Protein AF-A0A962G3Z1-F1 (afdb_monomer_lite)

Sequence (134 aa):
MTTTAARLDLRLNTRDKDRIALAAALRGVPVSAFVRDAVLREAEAALAADMTITLSPEESHRLIAALDKPFTPSAKLKQAMERGLTLAVRTAETDAPPAFGVRPRGTEPLANRLRGRATARMGTDEIMQLTRGA

pLDDT: mean 78.66, std 18.79, range [41.69, 98.38]

Foldseek 3Di:
DPDDDDDDDDDDDPVVVVVLCVVCVVVVHDSVVSVVVVVVVVVVVVVCVVPDDDDDPVRVVVVVVVVPDPDDDDPVVVVVVVVVVVVVVVVCVVPPDPPPDDDDPDDDPPVVVCPPVPDDDDDPVNVVVVVPDD

Radius of gyration: 32.08 Å; chains: 1; bounding box: 49×80×54 Å

Structure (mmCIF, N/CA/C/O backbone):
data_AF-A0A962G3Z1-F1
#
_entry.id   AF-A0A962G3Z1-F1
#
loop_
_atom_site.group_PDB
_atom_site.id
_atom_site.type_symbol
_atom_site.label_atom_id
_atom_site.label_alt_id
_atom_site.label_comp_id
_atom_site.label_asym_id
_atom_site.label_entity_id
_atom_site.label_seq_id
_atom_site.pdbx_PDB_ins_code
_atom_site.Cartn_x
_atom_site.Cartn_y
_atom_site.Cartn_z
_atom_site.occupancy
_atom_site.B_iso_or_equiv
_atom_site.auth_seq_id
_atom_site.auth_comp_id
_atom_site.auth_asym_id
_atom_site.auth_atom_id
_atom_site.pdbx_PDB_model_num
ATOM 1 N N . MET A 1 1 ? -14.469 11.457 -17.661 1.00 43.19 1 MET A N 1
ATOM 2 C CA . MET A 1 1 ? -13.489 12.228 -16.868 1.00 43.19 1 MET A CA 1
ATOM 3 C C . MET A 1 1 ? -12.109 11.904 -17.410 1.00 43.19 1 MET A C 1
ATOM 5 O O . MET A 1 1 ? -11.745 10.738 -17.412 1.00 43.19 1 MET A O 1
ATOM 9 N N . THR A 1 2 ? -11.390 12.872 -17.974 1.00 41.69 2 THR A N 1
ATOM 10 C CA . THR A 1 2 ? -10.020 12.656 -18.461 1.00 41.69 2 THR A CA 1
ATOM 11 C C . THR A 1 2 ? -9.078 12.673 -17.262 1.00 41.69 2 THR A C 1
ATOM 13 O O . THR A 1 2 ? -8.837 13.729 -16.683 1.00 41.69 2 THR A O 1
ATOM 16 N N . THR A 1 3 ? -8.603 11.503 -16.842 1.00 60.97 3 THR A N 1
ATOM 17 C CA . THR A 1 3 ? -7.671 11.383 -15.717 1.00 60.97 3 THR A CA 1
ATOM 18 C C . THR A 1 3 ? -6.310 11.940 -16.124 1.00 60.97 3 THR A C 1
ATOM 20 O O . THR A 1 3 ? -5.648 11.390 -17.003 1.00 60.97 3 THR A O 1
ATOM 23 N N . THR A 1 4 ? -5.883 13.031 -15.489 1.00 70.94 4 THR A N 1
ATOM 24 C CA . THR A 1 4 ? -4.522 13.559 -15.629 1.00 70.94 4 THR A CA 1
ATOM 25 C C . THR A 1 4 ? -3.525 12.525 -15.108 1.00 70.94 4 THR A C 1
ATOM 27 O O . THR A 1 4 ? -3.592 12.122 -13.948 1.00 70.94 4 THR A O 1
ATOM 30 N N . ALA A 1 5 ? -2.603 12.077 -15.961 1.00 79.81 5 ALA A N 1
ATOM 31 C CA . ALA A 1 5 ? -1.566 11.128 -15.568 1.00 79.81 5 ALA A CA 1
ATOM 32 C C . ALA A 1 5 ? -0.493 11.819 -14.706 1.00 79.81 5 ALA A C 1
ATOM 34 O O . ALA A 1 5 ? 0.112 12.801 -15.137 1.00 79.81 5 ALA A O 1
ATOM 35 N N . ALA A 1 6 ? -0.231 11.284 -13.511 1.00 87.06 6 ALA A N 1
ATOM 36 C CA . ALA A 1 6 ? 0.888 11.685 -12.656 1.00 87.06 6 ALA A CA 1
ATOM 37 C C . ALA A 1 6 ? 2.127 10.815 -12.941 1.00 87.06 6 ALA A C 1
ATOM 39 O O . ALA A 1 6 ? 1.998 9.621 -13.222 1.00 87.06 6 ALA A O 1
ATOM 40 N N . ARG A 1 7 ? 3.329 11.406 -12.886 1.00 88.69 7 ARG A N 1
ATOM 41 C CA . ARG A 1 7 ? 4.608 10.718 -13.148 1.00 88.69 7 ARG A CA 1
ATOM 42 C C . ARG A 1 7 ? 5.341 10.448 -11.835 1.00 88.69 7 ARG A C 1
ATOM 44 O O . ARG A 1 7 ? 5.330 11.290 -10.944 1.00 88.69 7 ARG A O 1
ATOM 51 N N . LEU A 1 8 ? 5.982 9.284 -11.747 1.00 88.81 8 LEU A N 1
ATOM 52 C CA . LEU A 1 8 ? 6.864 8.902 -10.648 1.00 88.81 8 LEU A CA 1
ATOM 53 C C . LEU A 1 8 ? 8.276 8.720 -11.212 1.00 88.81 8 LEU A C 1
ATOM 55 O O . LEU A 1 8 ? 8.517 7.787 -11.979 1.00 88.81 8 LEU A O 1
ATOM 59 N N . ASP A 1 9 ? 9.191 9.612 -10.843 1.00 91.81 9 ASP A N 1
ATOM 60 C CA . ASP A 1 9 ? 10.581 9.581 -11.294 1.00 91.81 9 ASP A CA 1
ATOM 61 C C . ASP A 1 9 ? 11.478 8.963 -10.211 1.00 91.81 9 ASP A C 1
ATOM 63 O O . ASP A 1 9 ? 11.511 9.430 -9.073 1.00 91.81 9 ASP A O 1
ATOM 67 N N . LEU A 1 10 ? 12.224 7.908 -10.562 1.00 89.81 10 LEU A N 1
ATOM 68 C CA . LEU A 1 10 ? 13.152 7.221 -9.656 1.00 89.81 10 LEU A CA 1
ATOM 69 C C . LEU A 1 10 ? 14.576 7.263 -10.210 1.00 89.81 10 LEU A C 1
ATOM 71 O O . LEU A 1 10 ? 14.821 6.912 -11.366 1.00 89.81 10 LEU A O 1
ATOM 75 N N . ARG A 1 11 ? 15.536 7.635 -9.360 1.00 95.31 11 ARG A N 1
ATOM 76 C CA . ARG A 1 11 ? 16.967 7.516 -9.667 1.00 95.31 11 ARG A CA 1
ATOM 77 C C . ARG A 1 11 ? 17.469 6.184 -9.125 1.00 95.31 11 ARG A C 1
ATOM 79 O O . ARG A 1 11 ? 17.394 5.943 -7.927 1.00 95.31 11 ARG A O 1
ATOM 86 N N . LEU A 1 12 ? 17.979 5.338 -10.013 1.00 94.38 12 LEU A N 1
ATOM 87 C CA . LEU A 1 12 ? 18.508 4.016 -9.686 1.00 94.38 12 LEU A CA 1
ATOM 88 C C . LEU A 1 12 ? 19.977 3.945 -10.093 1.00 94.38 12 LEU A C 1
ATOM 90 O O . LEU A 1 12 ? 20.377 4.546 -11.093 1.00 94.38 12 LEU A O 1
ATOM 94 N N . ASN A 1 13 ? 20.771 3.183 -9.345 1.00 97.75 13 ASN A N 1
ATOM 95 C CA . ASN A 1 13 ? 22.079 2.769 -9.839 1.00 97.75 13 ASN A CA 1
ATOM 96 C C . ASN A 1 13 ? 21.910 1.709 -10.949 1.00 97.75 13 ASN A C 1
ATOM 98 O O . ASN A 1 13 ? 20.842 1.109 -11.111 1.00 97.75 13 ASN A O 1
ATOM 102 N N . THR A 1 14 ? 22.972 1.473 -11.721 1.00 97.44 14 THR A N 1
ATOM 103 C CA . THR A 1 14 ? 22.948 0.538 -12.856 1.00 97.44 14 THR A CA 1
ATOM 104 C C . THR A 1 14 ? 22.581 -0.882 -12.429 1.00 97.44 14 THR A C 1
ATOM 106 O O . THR A 1 14 ? 21.736 -1.512 -13.055 1.00 97.44 14 THR A O 1
ATOM 109 N N . ARG A 1 15 ? 23.143 -1.359 -11.311 1.00 97.81 15 ARG A N 1
ATOM 110 C CA . ARG A 1 15 ? 22.918 -2.719 -10.809 1.00 97.81 15 ARG A CA 1
ATOM 111 C C . ARG A 1 15 ? 21.444 -2.979 -10.486 1.00 97.81 15 ARG A C 1
ATOM 113 O O . ARG A 1 15 ? 20.917 -4.032 -10.843 1.00 97.81 15 ARG A O 1
ATOM 120 N N . ASP A 1 16 ? 20.780 -2.034 -9.829 1.00 97.31 16 ASP A N 1
ATOM 121 C CA . ASP A 1 16 ? 19.364 -2.154 -9.474 1.00 97.31 16 ASP A CA 1
ATOM 122 C C . ASP A 1 16 ? 18.484 -2.093 -10.719 1.00 97.31 16 ASP A C 1
ATOM 124 O O . ASP A 1 16 ? 17.557 -2.893 -10.864 1.00 97.31 16 ASP A O 1
ATOM 128 N N . LYS A 1 17 ? 18.813 -1.199 -11.659 1.00 97.31 17 LYS A N 1
ATOM 129 C CA . LYS A 1 17 ? 18.111 -1.105 -12.941 1.00 97.31 17 LYS A CA 1
ATOM 130 C C . LYS A 1 17 ? 18.185 -2.420 -13.724 1.00 97.31 17 LYS A C 1
ATOM 132 O O . LYS A 1 17 ? 17.150 -2.886 -14.200 1.00 97.31 17 LYS A O 1
ATOM 137 N N . ASP A 1 18 ? 19.361 -3.036 -13.811 1.00 98.12 18 ASP A N 1
ATOM 138 C CA . ASP A 1 18 ? 19.559 -4.299 -14.532 1.00 98.12 18 ASP A CA 1
ATOM 139 C C . ASP A 1 18 ? 18.806 -5.452 -13.861 1.00 98.12 18 ASP A C 1
ATOM 141 O O . ASP A 1 18 ? 18.148 -6.252 -14.531 1.00 98.12 18 ASP A O 1
ATOM 145 N N . ARG A 1 19 ? 18.823 -5.504 -12.523 1.00 97.94 19 ARG A N 1
ATOM 146 C CA . ARG A 1 19 ? 18.075 -6.508 -11.755 1.00 97.94 19 ARG A CA 1
ATOM 147 C C . ARG A 1 19 ? 16.566 -6.390 -11.974 1.00 97.9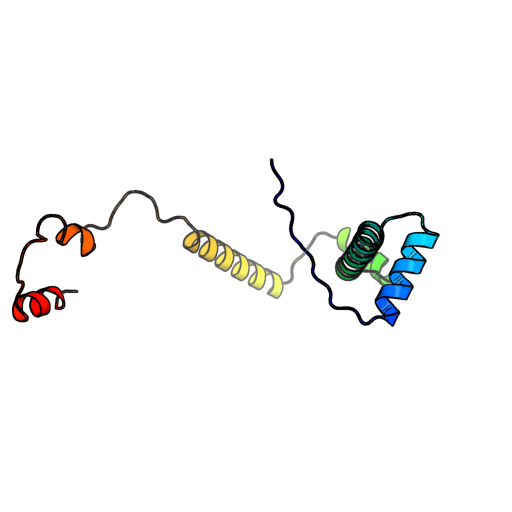4 19 ARG A C 1
ATOM 149 O O . ARG A 1 19 ? 15.895 -7.408 -12.143 1.00 97.94 19 ARG A O 1
ATOM 156 N N . ILE A 1 20 ? 16.033 -5.169 -11.983 1.00 97.31 20 ILE A N 1
ATOM 157 C CA . ILE A 1 20 ? 14.611 -4.915 -12.251 1.00 97.31 20 ILE A CA 1
ATOM 158 C C . ILE A 1 20 ? 14.269 -5.286 -13.699 1.00 97.31 20 ILE A C 1
ATOM 160 O O . ILE A 1 20 ? 13.247 -5.931 -13.934 1.00 97.31 20 ILE A O 1
ATOM 164 N N . ALA A 1 21 ? 15.121 -4.923 -14.662 1.00 97.81 21 ALA A N 1
ATOM 165 C CA . ALA A 1 21 ? 14.917 -5.263 -16.067 1.00 97.81 21 ALA A CA 1
ATOM 166 C C . ALA A 1 21 ? 14.869 -6.781 -16.287 1.00 97.81 21 ALA A C 1
ATOM 168 O O . ALA A 1 21 ? 13.958 -7.274 -16.952 1.00 97.81 21 ALA A O 1
ATOM 169 N N . LEU A 1 22 ? 15.785 -7.525 -15.661 1.00 98.38 22 LEU A N 1
ATOM 170 C CA . LEU A 1 22 ? 15.785 -8.985 -15.691 1.00 98.38 22 LEU A CA 1
ATOM 171 C C . LEU A 1 22 ?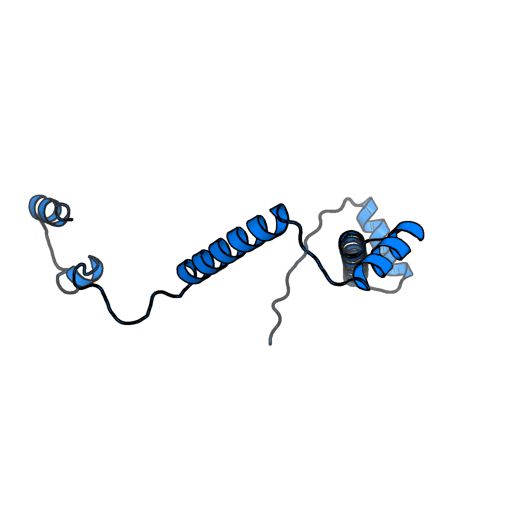 14.507 -9.567 -15.070 1.00 98.38 22 LEU A C 1
ATOM 173 O O . LEU A 1 22 ? 13.887 -10.447 -15.659 1.00 98.38 22 LEU A O 1
ATOM 177 N N . ALA A 1 23 ? 14.079 -9.067 -13.908 1.00 98.19 23 ALA A N 1
ATOM 178 C CA . ALA A 1 23 ? 12.865 -9.549 -13.247 1.00 98.19 23 ALA A CA 1
ATOM 179 C C . ALA A 1 23 ? 11.599 -9.301 -14.086 1.00 98.19 23 ALA A C 1
ATOM 181 O O . ALA A 1 23 ? 10.733 -10.174 -14.171 1.00 98.19 23 ALA A O 1
ATOM 182 N N . ALA A 1 24 ? 11.506 -8.139 -14.736 1.00 98.31 24 ALA A N 1
ATOM 183 C CA . ALA A 1 24 ? 10.416 -7.817 -15.650 1.00 98.31 24 ALA A CA 1
ATOM 184 C C . ALA A 1 24 ? 10.424 -8.738 -16.884 1.00 98.31 24 ALA A C 1
ATOM 186 O O . ALA A 1 24 ? 9.382 -9.289 -17.242 1.00 98.31 24 ALA A O 1
ATOM 187 N N . ALA A 1 25 ? 11.606 -8.982 -17.464 1.00 98.31 25 ALA A N 1
ATOM 188 C CA . ALA A 1 25 ? 11.782 -9.893 -18.593 1.00 98.31 25 ALA A CA 1
ATOM 189 C C . ALA A 1 25 ? 11.375 -11.334 -18.247 1.00 98.31 25 ALA A C 1
ATOM 191 O O . ALA A 1 25 ? 10.642 -11.959 -19.009 1.00 98.31 25 ALA A O 1
ATOM 192 N N . LEU A 1 26 ? 11.763 -11.837 -17.069 1.00 98.38 26 LEU A N 1
ATOM 193 C CA . LEU A 1 26 ? 11.361 -13.164 -16.582 1.00 98.38 26 LEU A CA 1
ATOM 194 C C . LEU A 1 26 ? 9.846 -13.292 -16.383 1.00 98.38 26 LEU A C 1
ATOM 196 O O . LEU A 1 26 ? 9.298 -14.381 -16.521 1.00 98.38 26 LEU A O 1
ATOM 200 N N . ARG A 1 27 ? 9.160 -12.188 -16.068 1.00 96.69 27 ARG A N 1
ATOM 201 C CA . ARG A 1 27 ? 7.694 -12.141 -15.976 1.00 96.69 27 ARG A CA 1
ATOM 202 C C . ARG A 1 27 ? 7.003 -11.851 -17.311 1.00 96.69 27 ARG A C 1
ATOM 204 O O . ARG A 1 27 ? 5.777 -11.847 -17.346 1.00 96.69 27 ARG A O 1
ATOM 211 N N . GLY A 1 28 ? 7.753 -11.597 -18.385 1.00 97.94 28 GLY A N 1
ATOM 212 C CA . GLY A 1 28 ? 7.203 -11.281 -19.705 1.00 97.94 28 GLY A CA 1
ATOM 213 C C . GLY A 1 28 ? 6.468 -9.939 -19.772 1.00 97.94 28 GLY A C 1
ATOM 214 O O . GLY A 1 28 ? 5.598 -9.764 -20.621 1.00 97.94 28 GLY A O 1
ATOM 215 N N . VAL A 1 29 ? 6.787 -8.994 -18.882 1.00 98.12 29 VAL A N 1
ATOM 216 C CA . VAL A 1 29 ? 6.118 -7.686 -18.808 1.00 98.12 29 VAL A CA 1
ATOM 217 C C . VAL A 1 29 ? 7.109 -6.531 -18.993 1.00 98.12 29 VAL A C 1
ATOM 219 O O . VAL A 1 29 ? 8.291 -6.671 -18.672 1.00 98.12 29 VAL A O 1
ATOM 222 N N . PRO A 1 30 ? 6.659 -5.354 -19.469 1.00 98.00 30 PRO A N 1
ATOM 223 C CA . PRO A 1 30 ? 7.498 -4.162 -19.506 1.00 98.00 30 PRO A CA 1
ATOM 224 C C . PRO A 1 30 ? 7.961 -3.737 -18.108 1.00 98.00 30 PRO A C 1
ATOM 226 O O . PRO A 1 30 ? 7.213 -3.838 -17.135 1.00 98.00 30 PRO A O 1
ATOM 229 N N . VAL A 1 31 ? 9.165 -3.162 -18.020 1.00 96.31 31 VAL A N 1
ATOM 230 C CA . VAL A 1 31 ? 9.751 -2.677 -16.754 1.00 96.31 31 VAL A CA 1
ATOM 231 C C . VAL A 1 31 ? 8.826 -1.704 -16.020 1.00 96.31 31 VAL A C 1
ATOM 233 O O . VAL A 1 31 ? 8.663 -1.807 -14.809 1.00 96.31 31 VAL A O 1
ATOM 236 N N . SER A 1 32 ? 8.186 -0.781 -16.738 1.00 94.69 32 SER A N 1
ATOM 237 C CA . SER A 1 32 ? 7.264 0.194 -16.144 1.00 94.69 32 SER A CA 1
ATOM 238 C C . SER A 1 32 ? 6.044 -0.465 -15.495 1.00 94.69 32 SER A C 1
ATOM 240 O O . SER A 1 32 ? 5.654 -0.066 -14.400 1.00 94.69 32 SER A O 1
ATOM 242 N N . ALA A 1 33 ? 5.471 -1.488 -16.136 1.00 96.00 33 ALA A N 1
ATOM 243 C CA . ALA A 1 33 ? 4.358 -2.259 -15.587 1.00 96.00 33 ALA A CA 1
ATOM 244 C C . ALA A 1 33 ? 4.806 -3.068 -14.364 1.00 96.00 33 ALA A C 1
ATOM 246 O O . ALA A 1 33 ? 4.178 -2.996 -13.313 1.00 96.00 33 ALA A O 1
ATOM 247 N N . PHE A 1 34 ? 5.956 -3.744 -14.463 1.00 97.44 34 PHE A N 1
ATOM 248 C CA . PHE A 1 34 ? 6.539 -4.492 -13.351 1.00 97.44 34 PHE A CA 1
ATOM 249 C C . PHE A 1 34 ? 6.755 -3.621 -12.106 1.00 97.44 34 PHE A C 1
ATOM 251 O O . PHE A 1 34 ? 6.359 -4.009 -11.006 1.00 97.44 34 PHE A O 1
ATOM 258 N N . VAL A 1 35 ? 7.362 -2.440 -12.277 1.00 96.38 35 VAL A N 1
ATOM 259 C CA . VAL A 1 35 ? 7.628 -1.502 -11.177 1.00 96.38 35 VAL A CA 1
ATOM 260 C C . VAL A 1 35 ? 6.325 -0.972 -10.591 1.00 96.38 35 VAL A C 1
ATOM 262 O O . VAL A 1 35 ? 6.173 -0.980 -9.373 1.00 96.38 35 VAL A O 1
ATOM 265 N N . ARG A 1 36 ? 5.368 -0.558 -11.431 1.00 95.19 36 ARG A N 1
ATOM 266 C CA . ARG A 1 36 ? 4.063 -0.074 -10.964 1.00 95.19 36 ARG A CA 1
ATOM 267 C C . ARG A 1 36 ? 3.357 -1.119 -10.104 1.00 95.19 36 ARG A C 1
ATOM 269 O O . ARG A 1 36 ? 2.937 -0.802 -8.996 1.00 95.19 36 ARG A O 1
ATOM 276 N N . ASP A 1 37 ? 3.268 -2.353 -10.586 1.00 96.44 37 ASP A N 1
ATOM 277 C CA . ASP A 1 37 ? 2.573 -3.422 -9.872 1.00 96.44 37 ASP A CA 1
ATOM 278 C C . ASP A 1 37 ? 3.291 -3.802 -8.575 1.00 96.44 37 ASP A C 1
ATOM 280 O O . ASP A 1 37 ? 2.650 -4.128 -7.580 1.00 96.44 37 ASP A O 1
ATOM 284 N N . ALA A 1 38 ? 4.627 -3.785 -8.569 1.00 96.38 38 ALA A N 1
ATOM 285 C CA . ALA A 1 38 ? 5.400 -4.044 -7.360 1.00 96.38 38 ALA A CA 1
ATOM 286 C C . ALA A 1 38 ? 5.176 -2.963 -6.296 1.00 96.38 38 ALA A C 1
ATOM 288 O O . ALA A 1 38 ? 4.926 -3.298 -5.143 1.00 96.38 38 ALA A O 1
ATOM 289 N N . VAL A 1 39 ? 5.211 -1.690 -6.697 1.00 96.25 39 VAL A N 1
ATOM 290 C CA . VAL A 1 39 ? 5.008 -0.552 -5.793 1.00 96.25 39 VAL A CA 1
ATOM 291 C C . VAL A 1 39 ? 3.580 -0.515 -5.253 1.00 96.25 39 VAL A C 1
ATOM 293 O O . VAL A 1 39 ? 3.403 -0.279 -4.065 1.00 96.25 39 VAL A O 1
ATOM 296 N N . LEU A 1 40 ? 2.566 -0.778 -6.085 1.00 96.31 40 LEU A N 1
ATOM 297 C CA . LEU A 1 40 ? 1.172 -0.792 -5.628 1.00 96.31 40 LEU A CA 1
ATOM 298 C C . LEU A 1 40 ? 0.907 -1.912 -4.623 1.00 96.31 40 LEU A C 1
ATOM 300 O O . LEU A 1 40 ? 0.307 -1.650 -3.587 1.00 96.31 40 LEU A O 1
ATOM 304 N N . ARG A 1 41 ? 1.417 -3.125 -4.872 1.00 96.31 41 ARG A N 1
ATOM 305 C CA . ARG A 1 41 ? 1.290 -4.226 -3.904 1.00 96.31 41 ARG A CA 1
ATOM 306 C C . ARG A 1 41 ? 1.957 -3.903 -2.570 1.00 96.31 41 ARG A C 1
ATOM 308 O O . ARG A 1 41 ? 1.391 -4.204 -1.527 1.00 96.31 41 ARG A O 1
ATOM 315 N N . GLU A 1 42 ? 3.145 -3.302 -2.598 1.00 96.75 42 GLU A N 1
ATOM 316 C CA . GLU A 1 42 ? 3.845 -2.908 -1.371 1.00 96.75 42 GLU A CA 1
ATOM 317 C C . GLU A 1 42 ? 3.094 -1.798 -0.628 1.00 96.75 42 GLU A C 1
ATOM 319 O O . GLU A 1 42 ? 2.946 -1.854 0.589 1.00 96.75 42 GLU A O 1
ATOM 324 N N . ALA A 1 43 ? 2.563 -0.813 -1.356 1.00 95.94 43 ALA A N 1
ATOM 325 C CA . ALA A 1 43 ? 1.757 0.250 -0.769 1.00 95.94 43 ALA A CA 1
ATOM 326 C C . ALA A 1 43 ? 0.486 -0.302 -0.106 1.00 95.94 43 ALA A C 1
ATOM 328 O O . ALA A 1 43 ? 0.171 0.073 1.021 1.00 95.94 43 ALA A O 1
ATOM 329 N N . GLU A 1 44 ? -0.221 -1.218 -0.771 1.00 94.88 44 GLU A N 1
ATOM 330 C CA . GLU A 1 44 ? -1.388 -1.899 -0.204 1.00 94.88 44 GLU A CA 1
ATOM 331 C C . GLU A 1 44 ? -1.022 -2.706 1.045 1.00 94.88 44 GLU A C 1
ATOM 333 O O . GLU A 1 44 ? -1.740 -2.640 2.039 1.00 94.88 44 GLU A O 1
ATOM 338 N N . ALA A 1 45 ? 0.109 -3.417 1.032 1.00 93.31 45 ALA A N 1
ATOM 339 C CA . ALA A 1 45 ? 0.580 -4.173 2.188 1.00 93.31 45 ALA A CA 1
ATOM 340 C C . ALA A 1 45 ? 0.923 -3.261 3.377 1.00 93.31 45 ALA A C 1
ATOM 342 O O . ALA A 1 45 ? 0.535 -3.558 4.506 1.00 93.31 45 ALA A O 1
ATOM 343 N N . ALA A 1 46 ? 1.594 -2.134 3.128 1.00 93.62 46 ALA A N 1
ATOM 344 C CA . ALA A 1 46 ? 1.923 -1.153 4.158 1.00 93.62 46 ALA A CA 1
ATOM 345 C C . ALA A 1 46 ? 0.663 -0.513 4.762 1.00 93.62 46 ALA A C 1
ATOM 347 O O . ALA A 1 46 ? 0.548 -0.409 5.983 1.00 93.62 46 ALA A O 1
ATOM 348 N N . LEU A 1 47 ? -0.308 -0.144 3.920 1.00 92.50 47 LEU A N 1
ATOM 349 C CA . LEU A 1 47 ? -1.599 0.376 4.374 1.00 92.50 47 LEU A CA 1
ATOM 350 C C . LEU A 1 47 ? -2.375 -0.673 5.174 1.00 92.50 47 LEU A C 1
ATOM 352 O O . LEU A 1 47 ? -2.909 -0.365 6.235 1.00 92.50 47 LEU A O 1
ATOM 356 N N . ALA A 1 48 ? -2.411 -1.921 4.706 1.00 91.00 48 ALA A N 1
ATOM 357 C CA . ALA A 1 48 ? -3.083 -3.001 5.416 1.00 91.00 48 ALA A CA 1
ATOM 358 C C . ALA A 1 48 ? -2.440 -3.273 6.783 1.00 91.00 48 ALA A C 1
ATOM 360 O O . ALA A 1 48 ? -3.165 -3.497 7.749 1.00 91.00 48 ALA A O 1
ATOM 361 N N . ALA A 1 49 ? -1.109 -3.228 6.879 1.00 88.00 49 ALA A N 1
ATOM 362 C CA . ALA A 1 49 ? -0.392 -3.436 8.134 1.0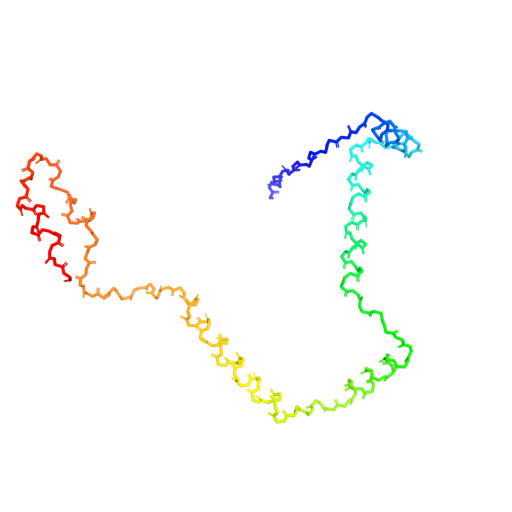0 88.00 49 ALA A CA 1
ATOM 363 C C . ALA A 1 49 ? -0.691 -2.343 9.171 1.00 88.00 49 ALA A C 1
ATOM 365 O O . ALA A 1 49 ? -0.840 -2.655 10.347 1.00 88.00 49 ALA A O 1
ATOM 366 N N . ASP A 1 50 ? -0.814 -1.086 8.740 1.00 90.69 50 ASP A N 1
ATOM 367 C CA . ASP A 1 50 ? -1.156 0.031 9.629 1.00 90.69 50 ASP A CA 1
ATOM 368 C C . ASP A 1 50 ? -2.642 0.020 10.029 1.00 90.69 50 ASP A C 1
ATOM 370 O O . ASP A 1 50 ? -3.001 0.272 11.179 1.00 90.69 50 ASP A O 1
ATOM 374 N N . MET A 1 51 ? -3.526 -0.333 9.091 1.00 88.81 51 MET A N 1
ATOM 375 C CA . MET A 1 51 ? -4.977 -0.312 9.305 1.00 88.81 51 MET A CA 1
ATOM 376 C C . MET A 1 51 ? -5.529 -1.573 9.988 1.00 88.81 51 MET A C 1
ATOM 378 O O . MET A 1 51 ? -6.702 -1.589 10.372 1.00 88.81 51 MET A O 1
ATOM 382 N N . THR A 1 52 ? -4.729 -2.631 10.142 1.00 87.62 52 THR A N 1
ATOM 383 C CA . THR A 1 52 ? -5.174 -3.900 10.737 1.00 87.62 52 THR A CA 1
ATOM 384 C C . THR A 1 52 ? -4.651 -4.049 12.157 1.00 87.62 52 THR A C 1
ATOM 386 O O . THR A 1 52 ? -3.452 -4.165 12.387 1.00 87.62 52 THR A O 1
ATOM 389 N N . ILE A 1 53 ? -5.568 -4.146 13.119 1.00 86.50 53 ILE A N 1
ATOM 390 C CA . ILE A 1 53 ? -5.229 -4.509 14.496 1.00 86.50 53 ILE A CA 1
ATOM 391 C C . ILE A 1 53 ? -5.326 -6.028 14.631 1.00 86.50 53 ILE A C 1
ATOM 393 O O . ILE A 1 53 ? -6.418 -6.599 14.605 1.00 86.50 53 ILE A O 1
ATOM 397 N N . THR A 1 54 ? -4.184 -6.692 14.792 1.00 88.56 54 THR A N 1
ATOM 398 C CA . THR A 1 54 ? -4.133 -8.118 15.127 1.00 88.56 54 THR A CA 1
ATOM 399 C C . THR A 1 54 ? -4.243 -8.293 16.638 1.00 88.56 54 THR A C 1
ATOM 401 O O . THR A 1 54 ? -3.402 -7.780 17.372 1.00 88.56 54 THR A O 1
ATOM 404 N N . LEU A 1 55 ? -5.260 -9.019 17.098 1.00 91.19 55 LEU A N 1
ATOM 405 C CA . LEU A 1 55 ? -5.488 -9.304 18.516 1.00 91.19 55 LEU A CA 1
ATOM 406 C C . LEU A 1 55 ? -5.063 -10.735 18.850 1.00 91.19 55 LEU A C 1
ATOM 408 O O . LEU A 1 55 ? -5.291 -11.648 18.050 1.00 91.19 55 LEU A O 1
ATOM 412 N N . SER A 1 56 ? -4.512 -10.951 20.046 1.00 94.12 56 SER A N 1
ATOM 413 C CA . SER A 1 56 ? -4.373 -12.302 20.600 1.00 94.12 56 SER A CA 1
ATOM 414 C C . SER A 1 56 ? -5.754 -12.955 20.791 1.00 94.12 56 SER A C 1
ATOM 416 O O . SER A 1 56 ? -6.770 -12.253 20.866 1.00 94.12 56 SER A O 1
ATOM 418 N N . PRO A 1 57 ? -5.838 -14.290 20.930 1.00 94.44 57 PRO A N 1
ATOM 419 C CA . PRO A 1 57 ? -7.095 -14.946 21.282 1.00 94.44 57 PRO A CA 1
ATOM 420 C C . PRO A 1 57 ? -7.728 -14.374 22.563 1.00 94.44 57 PRO A C 1
ATOM 422 O O . PRO A 1 57 ? -8.935 -14.126 22.589 1.00 94.44 57 PRO A O 1
ATOM 425 N N . GLU A 1 58 ? -6.938 -14.074 23.605 1.00 94.56 58 GLU A N 1
ATOM 426 C CA . GLU A 1 58 ? -7.484 -13.483 24.836 1.00 94.56 58 GLU A CA 1
ATOM 427 C C . GLU A 1 58 ? -7.952 -12.035 24.634 1.00 94.56 58 GLU A C 1
ATOM 429 O O . GLU A 1 58 ? -8.955 -11.611 25.211 1.00 94.56 58 GLU A O 1
ATOM 434 N N . GLU A 1 59 ? -7.237 -11.248 23.832 1.00 95.69 59 GLU A N 1
ATOM 435 C CA . GLU A 1 59 ? -7.637 -9.884 23.473 1.00 95.69 59 GLU A CA 1
ATOM 436 C C . GLU A 1 59 ? -8.914 -9.865 22.637 1.00 95.69 59 GLU A C 1
ATOM 438 O O . GLU A 1 59 ? -9.810 -9.069 22.919 1.00 95.69 59 GLU A O 1
ATOM 443 N N . SER A 1 60 ? -9.039 -10.783 21.679 1.00 93.88 60 SER A N 1
ATOM 444 C CA . SER A 1 60 ? -10.244 -10.969 20.873 1.00 93.88 60 SER A CA 1
ATOM 445 C C . SER A 1 60 ? -11.446 -11.319 21.752 1.00 93.88 60 SER A C 1
ATOM 447 O O . SER A 1 60 ? -12.478 -10.651 21.675 1.00 93.88 60 SER A O 1
ATOM 449 N N . HIS A 1 61 ? -11.298 -12.282 22.668 1.00 93.81 61 HIS A N 1
ATOM 450 C CA . HIS A 1 61 ? -12.362 -12.649 23.608 1.00 93.81 61 HIS A CA 1
ATOM 451 C C . HIS A 1 61 ? -12.764 -11.471 24.503 1.00 93.81 61 HIS A C 1
ATOM 453 O O . HIS A 1 61 ? -13.954 -11.240 24.725 1.00 93.81 61 HIS A O 1
ATOM 459 N N . ARG A 1 62 ? -11.790 -10.693 24.996 1.00 92.81 62 ARG A N 1
ATOM 460 C CA . ARG A 1 62 ? -12.061 -9.485 25.792 1.00 92.81 62 ARG A CA 1
ATOM 461 C C . ARG A 1 62 ? -12.784 -8.413 24.983 1.00 92.81 62 ARG A C 1
ATOM 463 O O . ARG A 1 62 ? -13.693 -7.787 25.523 1.00 92.81 62 ARG A O 1
ATOM 470 N N . LEU A 1 63 ? -12.407 -8.212 23.721 1.00 91.62 63 LEU A N 1
ATOM 471 C CA . LEU A 1 63 ? -13.066 -7.261 22.832 1.00 91.62 63 LEU A CA 1
ATOM 472 C C . LEU A 1 63 ? -14.513 -7.679 22.558 1.00 91.62 63 LEU A C 1
ATOM 474 O O . LEU A 1 63 ? -15.414 -6.875 22.768 1.00 91.62 63 LEU A O 1
ATOM 478 N N . ILE A 1 64 ? -14.749 -8.930 22.160 1.00 93.62 64 ILE A N 1
ATOM 479 C CA . ILE A 1 64 ? -16.099 -9.445 21.881 1.00 93.62 64 ILE A CA 1
ATOM 480 C C . ILE A 1 64 ? -16.978 -9.333 23.134 1.00 93.62 64 ILE A C 1
ATOM 482 O O . ILE A 1 64 ? -18.057 -8.749 23.083 1.00 93.62 64 ILE A O 1
ATOM 486 N N . ALA A 1 65 ? -16.470 -9.756 24.296 1.00 93.38 65 ALA A N 1
ATOM 487 C CA . ALA A 1 65 ? -17.193 -9.628 25.561 1.00 93.38 65 ALA A CA 1
ATOM 488 C C . ALA A 1 65 ? -17.448 -8.168 25.986 1.00 93.38 65 ALA A C 1
ATOM 490 O O . ALA A 1 65 ? -18.326 -7.918 26.816 1.00 93.38 65 ALA A O 1
ATOM 491 N N . ALA A 1 66 ? -16.663 -7.206 25.489 1.00 90.38 66 ALA A N 1
ATOM 492 C CA . ALA A 1 66 ? -16.908 -5.782 25.694 1.00 90.38 66 ALA A CA 1
ATOM 493 C C . ALA A 1 66 ? -17.964 -5.233 24.722 1.00 90.38 66 ALA A C 1
ATOM 495 O O . ALA A 1 66 ? -18.761 -4.396 25.139 1.00 90.38 66 ALA A O 1
ATOM 496 N N . LEU A 1 67 ? -17.996 -5.716 23.475 1.00 90.69 67 LEU A N 1
ATOM 497 C CA . LEU A 1 67 ? -18.996 -5.338 22.468 1.00 90.69 67 LEU A CA 1
ATOM 498 C C . LEU A 1 67 ? -20.403 -5.843 22.816 1.00 90.69 67 LEU A C 1
ATOM 500 O O . LEU A 1 67 ? -21.375 -5.140 22.556 1.00 90.69 67 LEU A O 1
ATOM 504 N N . ASP A 1 68 ? -20.513 -7.007 23.461 1.00 92.50 68 ASP A N 1
ATOM 505 C CA . ASP A 1 68 ? -21.799 -7.560 23.916 1.00 92.50 68 ASP A CA 1
ATOM 506 C C . ASP A 1 68 ? -22.414 -6.791 25.100 1.00 92.50 68 ASP A C 1
ATOM 508 O O . ASP A 1 68 ? -23.592 -6.957 25.426 1.00 92.50 68 ASP A O 1
ATOM 512 N N . LYS A 1 69 ? -21.629 -5.949 25.783 1.00 88.31 69 LYS A N 1
ATOM 513 C CA . LYS A 1 69 ? -22.089 -5.181 26.945 1.00 88.31 69 LYS A CA 1
ATOM 514 C C . LYS A 1 69 ? -22.568 -3.793 26.522 1.00 88.31 69 LYS A C 1
ATOM 516 O O . LYS A 1 69 ? -21.933 -3.147 25.689 1.00 88.31 69 LYS A O 1
ATOM 521 N N . PRO A 1 70 ? -23.628 -3.258 27.154 1.00 84.81 70 PRO A N 1
ATOM 522 C CA . PRO A 1 70 ? -24.039 -1.886 26.904 1.00 84.81 70 PRO A CA 1
ATOM 523 C C . PRO A 1 70 ? -22.923 -0.914 27.307 1.00 84.81 70 PRO A C 1
ATOM 525 O O . PRO A 1 70 ? -22.378 -0.973 28.416 1.00 84.81 70 PRO A O 1
ATOM 528 N N . PHE A 1 71 ? -22.594 0.012 26.406 1.00 85.75 71 PHE A N 1
ATOM 529 C CA . PHE A 1 71 ? -21.568 1.020 26.647 1.00 85.75 71 PHE A CA 1
ATOM 530 C C . PHE A 1 71 ? -21.967 1.937 27.809 1.00 85.75 71 PHE A C 1
ATOM 532 O O . PHE A 1 71 ? -22.915 2.716 27.714 1.00 85.75 71 PHE A O 1
ATOM 539 N N . THR A 1 72 ? -21.214 1.867 28.908 1.00 88.75 72 THR A N 1
ATOM 540 C CA . THR A 1 72 ? -21.425 2.710 30.092 1.00 88.75 72 THR A CA 1
ATOM 541 C C . THR A 1 72 ? -20.196 3.600 30.306 1.00 88.75 72 THR A C 1
ATOM 543 O O . THR A 1 72 ? -19.213 3.155 30.901 1.00 88.75 72 THR A O 1
ATOM 546 N N . PRO A 1 73 ? -20.197 4.851 29.804 1.00 87.62 73 PRO A N 1
ATOM 547 C CA . PRO A 1 73 ? -19.030 5.722 29.878 1.00 87.62 73 PRO A CA 1
ATOM 548 C C . PRO A 1 73 ? -18.738 6.157 31.317 1.00 87.62 73 PRO A C 1
ATOM 550 O O . PRO A 1 73 ? -19.643 6.484 32.089 1.00 87.62 73 PRO A O 1
ATOM 553 N N . SER A 1 74 ? -17.451 6.224 31.664 1.00 92.19 74 SER A N 1
ATOM 554 C CA . SER A 1 74 ? -16.999 6.746 32.957 1.00 92.19 74 SER A CA 1
ATOM 555 C C . SER A 1 74 ? -17.284 8.247 33.088 1.00 92.19 74 SER A C 1
ATOM 557 O O . SER A 1 74 ? -17.409 8.955 32.088 1.00 92.19 74 SER A O 1
ATOM 559 N N . ALA A 1 75 ? -17.334 8.770 34.319 1.00 92.81 75 ALA A N 1
ATOM 560 C CA . ALA A 1 75 ? -17.550 10.202 34.560 1.00 92.81 75 ALA A CA 1
ATOM 561 C C . ALA A 1 75 ? -16.523 11.086 33.820 1.00 92.81 75 ALA A C 1
ATOM 563 O O . ALA A 1 75 ? -16.888 12.087 33.208 1.00 92.81 75 ALA A O 1
ATOM 564 N N . LYS A 1 76 ? -15.250 10.662 33.795 1.00 92.94 76 LYS A N 1
ATOM 565 C CA . LYS A 1 76 ? -14.176 11.351 33.063 1.00 92.94 76 LYS A CA 1
ATOM 566 C C . LYS A 1 76 ? -14.402 11.330 31.547 1.00 92.94 76 LYS A C 1
ATOM 568 O O . LYS A 1 76 ? -14.134 12.328 30.882 1.00 92.94 76 LYS A O 1
ATOM 573 N N . LEU A 1 77 ? -14.895 10.214 31.003 1.00 90.75 77 LEU A N 1
ATOM 574 C CA . LEU A 1 77 ? -15.197 10.098 29.576 1.00 90.75 77 LEU A CA 1
ATOM 575 C C . LEU A 1 77 ? -16.408 10.956 29.192 1.00 90.75 77 LEU A C 1
ATOM 577 O O . LEU A 1 77 ? -16.325 11.678 28.205 1.00 90.75 77 LEU A O 1
ATOM 581 N N . LYS A 1 78 ? -17.472 10.976 30.007 1.00 93.06 78 LYS A N 1
ATOM 582 C CA . LYS A 1 78 ? -18.635 11.861 29.804 1.00 93.06 78 LYS A CA 1
ATOM 583 C C . LYS A 1 78 ? -18.217 13.334 29.711 1.00 93.06 78 LYS A C 1
ATOM 585 O O . LYS A 1 78 ? -18.513 13.991 28.719 1.00 93.06 78 LYS A O 1
ATOM 590 N N . GLN A 1 79 ? -17.411 13.807 30.664 1.00 91.12 79 GLN A N 1
ATOM 591 C CA . GLN A 1 79 ? -16.871 15.175 30.648 1.00 91.12 79 GLN A CA 1
ATOM 592 C C . GLN A 1 79 ? -15.971 15.459 29.431 1.00 91.12 79 GLN A C 1
ATOM 594 O O . GLN A 1 79 ? -15.890 16.589 28.952 1.00 91.12 79 GLN A O 1
ATOM 599 N N . ALA A 1 80 ? -15.231 14.467 28.925 1.00 91.38 80 ALA A N 1
ATOM 600 C CA . ALA A 1 80 ? -14.438 14.630 27.706 1.00 91.38 80 ALA A CA 1
ATOM 601 C C . ALA A 1 80 ? -15.322 14.719 26.450 1.00 91.38 80 ALA A C 1
ATOM 603 O O . ALA A 1 80 ? -15.064 15.563 25.595 1.00 91.38 80 ALA A O 1
ATOM 604 N N . MET A 1 81 ? -16.378 13.906 26.370 1.00 91.38 81 MET A N 1
AT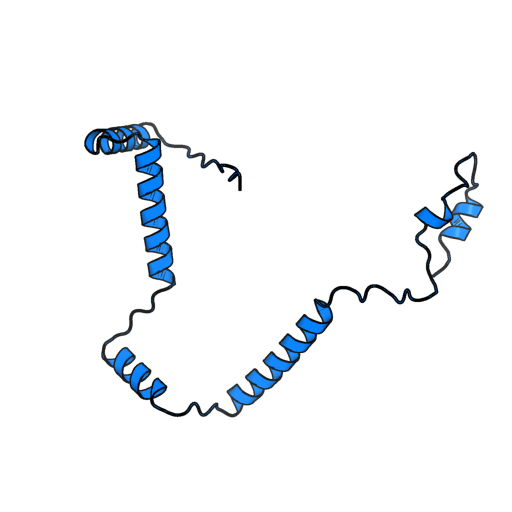OM 605 C CA . MET A 1 81 ? -17.345 13.924 25.268 1.00 91.38 81 MET A CA 1
ATOM 606 C C . MET A 1 81 ? -18.100 15.255 25.196 1.00 91.38 81 MET A C 1
ATOM 608 O O . MET A 1 81 ? -18.191 15.837 24.119 1.00 91.38 81 MET A O 1
ATOM 612 N N . GLU A 1 82 ? -18.568 15.783 26.331 1.00 91.31 82 GLU A N 1
ATOM 613 C CA . GLU A 1 82 ? -19.240 17.093 26.403 1.00 91.31 82 GLU A CA 1
ATOM 614 C C . GLU A 1 82 ? -18.334 18.231 25.902 1.00 91.31 82 GLU A C 1
ATOM 616 O O . GLU A 1 82 ? -18.752 19.083 25.111 1.00 91.31 82 GLU A O 1
ATOM 621 N N . ARG A 1 83 ? -17.054 18.209 26.298 1.00 87.38 83 ARG A N 1
ATOM 622 C CA . ARG A 1 83 ? -16.049 19.166 25.807 1.00 87.38 83 ARG A CA 1
ATOM 623 C C . ARG A 1 83 ? -15.804 19.019 24.305 1.00 87.38 83 ARG A C 1
ATOM 625 O O . ARG A 1 83 ? -15.746 20.027 23.608 1.00 87.38 83 ARG A O 1
ATOM 632 N N . GLY A 1 84 ? -15.684 17.790 23.805 1.00 83.50 84 GLY A N 1
ATOM 633 C CA . GLY A 1 84 ? -15.502 17.510 22.379 1.00 83.50 84 GLY A CA 1
ATOM 634 C C . GLY A 1 84 ? -16.681 17.979 21.523 1.00 83.50 84 GLY A C 1
ATOM 635 O O . GLY A 1 84 ? -16.470 18.628 20.502 1.00 83.50 84 GLY A O 1
ATOM 636 N N . LEU A 1 85 ? -17.916 17.736 21.974 1.00 82.38 85 LEU A N 1
ATOM 637 C CA . LEU A 1 85 ? -19.126 18.209 21.297 1.00 82.38 85 LEU A CA 1
ATOM 638 C C . LEU A 1 85 ? -19.170 19.742 21.235 1.00 82.38 85 LEU A C 1
ATOM 640 O O . LEU A 1 85 ? -19.463 20.313 20.189 1.00 82.38 85 LEU A O 1
ATOM 644 N N . THR A 1 86 ? -18.796 20.410 22.328 1.00 79.31 86 THR A N 1
ATOM 645 C CA . THR A 1 86 ? -18.698 21.879 22.373 1.00 79.31 86 THR A CA 1
ATOM 646 C C . THR A 1 86 ? -17.666 22.416 21.372 1.00 79.31 86 THR A C 1
ATOM 648 O O . THR A 1 86 ? -17.889 23.452 20.747 1.00 79.31 86 THR A O 1
ATOM 651 N N . LEU A 1 87 ? -16.539 21.719 21.189 1.00 72.12 87 LEU A N 1
ATOM 652 C CA . LEU A 1 87 ? -15.516 22.099 20.209 1.00 72.12 87 LEU A CA 1
ATOM 653 C C . LEU A 1 87 ? -15.990 21.874 18.769 1.00 72.12 87 LEU A C 1
ATOM 655 O O . LEU A 1 87 ? -15.793 22.756 17.940 1.00 72.12 87 LEU A O 1
ATOM 659 N N . ALA A 1 88 ? -16.657 20.752 18.488 1.00 69.38 88 ALA A N 1
ATOM 660 C CA . ALA A 1 88 ? -17.187 20.443 17.159 1.00 69.38 88 ALA A CA 1
ATOM 661 C C . ALA A 1 88 ? -18.246 21.462 16.691 1.00 69.38 88 ALA A C 1
ATOM 663 O O . ALA A 1 88 ? -18.258 21.858 15.525 1.00 69.38 88 ALA A O 1
ATOM 664 N N . VAL A 1 89 ? -19.098 21.940 17.606 1.00 64.56 89 VAL A N 1
ATOM 665 C CA . VAL A 1 89 ? -20.078 23.006 17.321 1.00 64.56 89 VAL A CA 1
ATOM 666 C C . VAL A 1 89 ? -19.377 24.327 16.992 1.00 64.56 89 VAL A C 1
ATOM 668 O O . VAL A 1 89 ? -19.745 24.994 16.029 1.00 64.56 89 VAL A O 1
ATOM 671 N N . ARG A 1 90 ? -18.309 24.675 17.719 1.00 58.66 90 ARG A N 1
ATOM 672 C CA . ARG A 1 90 ? -17.533 25.898 17.451 1.00 58.66 90 ARG A CA 1
ATOM 673 C C . ARG A 1 90 ? -16.768 25.840 16.135 1.00 58.66 90 ARG A C 1
ATOM 675 O O . ARG A 1 90 ? -16.679 26.850 15.441 1.00 58.66 90 ARG A O 1
ATOM 682 N N . THR A 1 91 ? -16.223 24.680 15.771 1.00 58.78 91 THR A N 1
ATOM 683 C CA . THR A 1 91 ? -15.580 24.513 14.462 1.00 58.78 91 THR A CA 1
ATOM 684 C C . THR A 1 91 ? -16.603 24.605 13.337 1.00 58.78 91 THR A C 1
ATOM 686 O O . THR A 1 91 ? -16.312 25.248 12.343 1.00 58.78 91 THR A O 1
ATOM 689 N N . ALA A 1 92 ? -17.820 24.081 13.516 1.00 57.12 92 ALA A N 1
ATOM 690 C CA . ALA A 1 92 ? -18.896 24.214 12.532 1.00 57.12 92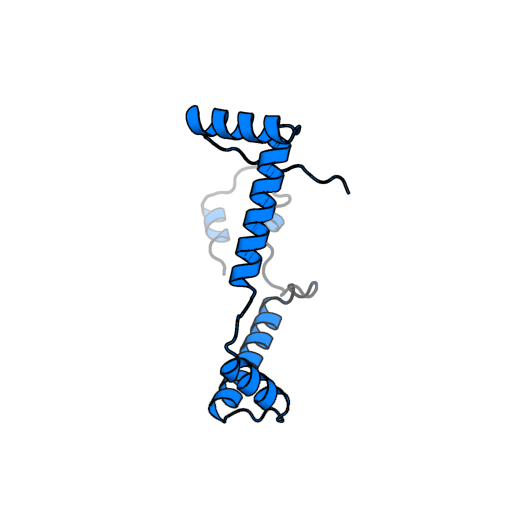 ALA A CA 1
ATOM 691 C C . ALA A 1 92 ? -19.410 25.663 12.381 1.00 57.12 92 ALA A C 1
ATOM 693 O O . ALA A 1 92 ? -19.741 26.073 11.274 1.00 57.12 92 ALA A O 1
ATOM 694 N N . GLU A 1 93 ? -19.430 26.460 13.456 1.00 55.53 93 GLU A N 1
ATOM 695 C CA . GLU A 1 93 ? -19.706 27.907 13.382 1.00 55.53 93 GLU A CA 1
ATOM 696 C C . GLU A 1 93 ? -18.567 28.702 12.726 1.00 55.53 93 GLU A C 1
ATOM 698 O O . GLU A 1 93 ? -18.816 29.732 12.105 1.00 55.53 93 GLU A O 1
ATOM 703 N N . THR A 1 94 ? -17.324 28.224 12.833 1.00 55.59 94 THR A N 1
ATOM 704 C CA . THR A 1 94 ? -16.148 28.877 12.229 1.00 55.59 94 THR A CA 1
ATOM 705 C C . THR A 1 94 ? -15.971 28.498 10.751 1.00 55.59 94 THR A C 1
ATOM 707 O O . THR A 1 94 ? -15.471 29.310 9.978 1.00 55.59 94 THR A O 1
ATOM 710 N N . ASP A 1 95 ? -16.417 27.301 10.350 1.00 46.88 95 ASP A N 1
ATOM 711 C CA . ASP A 1 95 ? -16.396 26.786 8.967 1.00 46.88 95 ASP A CA 1
ATOM 712 C C . ASP A 1 95 ? -17.712 27.049 8.207 1.00 46.88 95 ASP A C 1
ATOM 714 O O . ASP A 1 95 ? -17.883 26.633 7.058 1.00 46.88 95 ASP A O 1
ATOM 718 N N . ALA A 1 96 ? -18.664 27.751 8.831 1.00 47.88 96 ALA A N 1
ATOM 719 C CA . ALA A 1 96 ? -19.828 28.258 8.126 1.00 47.88 96 ALA A CA 1
ATOM 720 C C . ALA A 1 96 ? -19.345 29.237 7.037 1.00 47.88 96 ALA A C 1
ATOM 722 O O . ALA A 1 96 ? -18.620 30.187 7.352 1.00 47.88 96 ALA A O 1
ATOM 723 N N . PRO A 1 97 ? -19.729 29.055 5.756 1.00 48.38 97 PRO A N 1
ATOM 724 C CA . PRO A 1 97 ? -19.430 30.054 4.739 1.00 48.38 9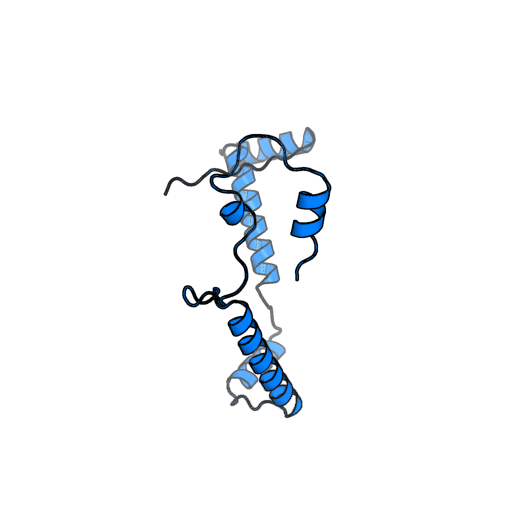7 PRO A CA 1
ATOM 725 C C . PRO A 1 97 ? -19.993 31.397 5.221 1.00 48.38 97 PRO A C 1
ATOM 727 O O . PRO A 1 97 ? -21.092 31.406 5.790 1.00 48.38 97 PRO A O 1
ATOM 730 N N . PRO A 1 98 ? -19.280 32.528 5.031 1.00 49.28 98 PRO A N 1
ATOM 731 C CA . PRO A 1 98 ? -19.798 33.820 5.453 1.00 49.28 98 PRO A CA 1
ATOM 732 C C . PRO A 1 98 ? -21.196 33.959 4.864 1.00 49.28 98 PRO A C 1
ATOM 734 O O . PRO A 1 98 ? -21.360 33.796 3.653 1.00 49.28 98 PRO A O 1
ATOM 737 N N . ALA A 1 99 ? -22.193 34.182 5.726 1.00 49.53 99 ALA A N 1
ATOM 738 C CA . ALA A 1 99 ? -23.577 34.339 5.314 1.00 49.53 99 ALA A CA 1
ATOM 739 C C . ALA A 1 99 ? -23.617 35.351 4.161 1.00 49.53 99 ALA A C 1
ATOM 741 O O . ALA A 1 99 ? -23.393 36.552 4.348 1.00 49.53 99 ALA A O 1
ATOM 742 N N . PHE A 1 100 ? -23.821 34.850 2.942 1.00 47.78 100 PHE A N 1
ATOM 743 C CA . PHE A 1 100 ? -23.949 35.690 1.768 1.00 47.78 100 PHE A CA 1
ATOM 744 C C . PHE A 1 100 ? -25.242 36.479 1.943 1.00 47.78 100 PHE A C 1
ATOM 746 O O . PHE A 1 100 ? -26.334 35.958 1.744 1.00 47.78 100 PHE A O 1
ATOM 753 N N . GLY A 1 101 ? -25.096 37.745 2.332 1.00 52.66 101 GLY A N 1
ATOM 754 C CA . GLY A 1 101 ? -26.171 38.723 2.269 1.00 52.66 101 GLY A CA 1
ATOM 755 C C . GLY A 1 101 ? -26.723 39.192 3.608 1.00 52.66 101 GLY A C 1
ATOM 756 O O . GLY A 1 101 ? -27.918 39.094 3.814 1.00 52.66 101 GLY A O 1
ATOM 757 N N . VAL A 1 102 ? -25.891 39.816 4.445 1.00 46.22 102 VAL A N 1
ATOM 758 C CA . VAL A 1 102 ? -26.116 41.196 4.921 1.00 46.22 102 VAL A CA 1
ATOM 759 C C . VAL A 1 102 ? -24.728 41.805 5.141 1.00 46.22 102 VAL A C 1
ATOM 761 O O . VAL A 1 102 ? -24.039 41.465 6.097 1.00 46.22 102 VAL A O 1
ATOM 764 N N . ARG A 1 103 ? -24.269 42.679 4.232 1.00 47.59 103 ARG A N 1
ATOM 765 C CA . ARG A 1 103 ? -23.016 43.426 4.446 1.00 47.59 103 ARG A CA 1
ATOM 766 C C . ARG A 1 103 ? -23.195 44.305 5.693 1.00 47.59 103 ARG A C 1
ATOM 768 O O . ARG A 1 103 ? -24.166 45.069 5.719 1.00 47.59 103 ARG A O 1
ATOM 775 N N . PRO A 1 104 ? -22.281 44.284 6.680 1.00 45.69 104 PRO A N 1
ATOM 776 C CA . PRO A 1 104 ? -22.236 45.352 7.667 1.00 45.69 104 PRO A CA 1
ATOM 777 C C . PRO A 1 104 ? -22.006 46.669 6.914 1.00 45.69 104 PRO A C 1
ATOM 779 O O . PRO A 1 104 ? -21.062 46.804 6.131 1.00 45.69 104 PRO A O 1
ATOM 782 N N . ARG A 1 105 ? -22.925 47.626 7.084 1.00 49.94 105 ARG A N 1
ATOM 783 C CA . ARG A 1 105 ? -22.741 48.998 6.600 1.00 49.94 105 ARG A CA 1
ATOM 784 C C . ARG A 1 105 ? -21.476 49.537 7.264 1.00 49.94 105 ARG A C 1
ATOM 786 O O . ARG A 1 105 ? -21.462 49.660 8.482 1.00 49.94 105 ARG A O 1
ATOM 793 N N . GLY A 1 106 ? -20.440 49.861 6.493 1.00 55.44 106 GLY A N 1
ATOM 794 C CA . GLY A 1 106 ? -19.343 50.642 7.063 1.00 55.44 106 GLY A CA 1
ATOM 795 C C . GLY A 1 106 ? -18.047 50.766 6.278 1.00 55.44 106 GLY A C 1
ATOM 796 O O . GLY A 1 106 ? -17.400 51.791 6.421 1.00 55.44 106 GLY A O 1
ATOM 797 N N . THR A 1 107 ? -17.647 49.812 5.435 1.00 55.00 107 THR A N 1
ATOM 798 C CA . THR A 1 107 ? -16.304 49.886 4.822 1.00 55.00 107 THR A CA 1
ATOM 799 C C . THR A 1 107 ? -16.293 49.381 3.383 1.00 55.00 107 THR A C 1
ATOM 801 O O . THR A 1 107 ? -16.237 48.185 3.097 1.00 55.00 107 THR A O 1
ATOM 804 N N . GLU A 1 108 ? -16.349 50.308 2.424 1.00 56.78 108 GLU A N 1
ATOM 805 C CA . GLU A 1 108 ? -16.072 49.965 1.031 1.00 56.78 108 GLU A CA 1
ATOM 806 C C . GLU A 1 108 ? -14.560 49.800 0.805 1.00 56.78 108 GLU A C 1
ATOM 808 O O . GLU A 1 108 ? -13.779 50.708 1.132 1.00 56.78 108 GLU A O 1
ATOM 813 N N . PRO A 1 109 ? -14.121 48.668 0.219 1.00 62.81 109 PRO A N 1
ATOM 814 C CA . PRO A 1 109 ? -12.714 48.440 -0.078 1.00 62.81 109 PRO A CA 1
ATOM 815 C C . PRO A 1 109 ? -12.179 49.527 -1.016 1.00 62.81 109 PRO A C 1
ATOM 817 O O . PRO A 1 109 ? -12.852 49.957 -1.955 1.00 62.81 109 PRO A O 1
ATOM 820 N N . LEU A 1 110 ? -10.946 49.966 -0.751 1.00 52.50 110 LEU A N 1
ATOM 821 C CA . LEU A 1 110 ? -10.259 51.082 -1.415 1.00 52.50 110 LEU A CA 1
ATOM 822 C C . LEU A 1 110 ? -10.356 51.027 -2.954 1.00 52.50 110 LEU A C 1
ATOM 824 O O . LEU A 1 110 ? -10.574 52.050 -3.595 1.00 52.50 110 LEU A O 1
ATOM 828 N N . ALA A 1 111 ? -10.293 49.829 -3.542 1.00 55.75 111 ALA A N 1
ATOM 829 C CA . ALA A 1 111 ? -10.404 49.613 -4.986 1.00 55.75 111 ALA A CA 1
ATOM 830 C C . ALA A 1 111 ? -11.742 50.083 -5.598 1.00 55.75 111 ALA A C 1
ATOM 832 O O . ALA A 1 111 ? -11.768 50.513 -6.749 1.00 55.75 111 ALA A O 1
ATOM 833 N N . ASN A 1 112 ? -12.847 50.051 -4.842 1.00 62.44 112 ASN A N 1
ATOM 834 C CA . ASN A 1 112 ? -14.133 50.592 -5.296 1.00 62.44 112 ASN A CA 1
ATOM 835 C C . ASN A 1 112 ? -14.212 52.112 -5.136 1.00 62.44 112 ASN A C 1
ATOM 837 O O . ASN A 1 112 ? -14.778 52.769 -6.003 1.00 62.44 112 ASN A O 1
ATOM 841 N N . ARG A 1 113 ? -13.573 52.682 -4.106 1.00 58.16 113 ARG A N 1
ATOM 842 C CA . ARG A 1 113 ? -13.484 54.143 -3.924 1.00 58.16 113 ARG A CA 1
ATOM 843 C C . ARG A 1 113 ? -12.624 54.827 -4.992 1.00 58.16 113 ARG A C 1
ATOM 845 O O . ARG A 1 113 ? -12.828 55.998 -5.295 1.00 58.16 113 ARG A O 1
ATOM 852 N N . LEU A 1 114 ? -11.673 54.094 -5.567 1.00 58.25 114 LEU A N 1
ATOM 853 C CA . LEU A 1 114 ? -10.771 54.583 -6.613 1.00 58.25 114 LEU A CA 1
ATOM 854 C C . LEU A 1 114 ? -11.309 54.370 -8.041 1.00 58.25 114 LEU A C 1
ATOM 856 O O . LEU A 1 114 ? -10.708 54.852 -9.005 1.00 58.25 114 LEU A O 1
ATOM 860 N N . ARG A 1 115 ? -12.448 53.682 -8.208 1.00 57.88 115 ARG A N 1
ATOM 861 C CA . ARG A 1 115 ? -13.029 53.403 -9.527 1.00 57.88 115 ARG A CA 1
ATOM 862 C C . ARG A 1 115 ? -13.630 54.693 -10.108 1.00 57.88 115 ARG A C 1
ATOM 864 O O . ARG A 1 115 ? -14.614 55.207 -9.595 1.00 57.88 115 ARG A O 1
ATOM 871 N N . GLY A 1 116 ? -13.018 55.223 -11.170 1.00 59.44 116 GLY A N 1
ATOM 872 C CA . GLY A 1 116 ? -13.459 56.446 -11.865 1.00 59.44 116 GLY A CA 1
ATOM 873 C C . GLY A 1 116 ? -12.642 57.714 -11.576 1.00 59.44 116 GLY A C 1
ATOM 874 O O . GLY A 1 116 ? -12.918 58.745 -12.178 1.00 59.44 116 GLY A O 1
ATOM 875 N N . ARG A 1 117 ? -11.618 57.654 -10.709 1.00 55.97 117 ARG A N 1
ATOM 876 C CA . ARG A 1 117 ? -10.712 58.789 -10.411 1.00 55.97 117 ARG A CA 1
ATOM 877 C C . ARG A 1 117 ? -9.282 58.607 -10.927 1.00 55.97 117 ARG A C 1
ATOM 879 O O . ARG A 1 117 ? -8.385 59.362 -10.568 1.00 55.97 117 ARG A O 1
ATOM 886 N N . ALA A 1 118 ? -9.057 57.617 -11.786 1.00 49.47 118 ALA A N 1
ATOM 887 C CA . ALA A 1 118 ? -7.747 57.338 -12.359 1.00 49.47 118 ALA A CA 1
ATOM 888 C C . ALA A 1 118 ? -7.403 58.301 -13.509 1.00 49.47 118 ALA A C 1
ATOM 890 O O . ALA A 1 118 ? -7.259 57.869 -14.645 1.00 49.47 118 ALA A O 1
ATOM 891 N N . THR A 1 119 ? -7.227 59.588 -13.202 1.00 51.03 119 THR A N 1
ATOM 892 C CA . THR A 1 119 ? -6.397 60.501 -14.000 1.00 51.03 119 THR A CA 1
ATOM 893 C C . THR A 1 119 ? -5.770 61.575 -13.102 1.00 51.03 119 THR A C 1
ATOM 895 O O . THR A 1 119 ? -6.470 62.439 -12.592 1.00 51.03 119 THR A O 1
ATOM 898 N N . ALA A 1 120 ? -4.440 61.522 -12.990 1.00 52.81 120 ALA A N 1
ATOM 899 C CA . ALA A 1 120 ? -3.509 62.611 -12.670 1.00 52.81 120 ALA A CA 1
ATOM 900 C C . ALA A 1 120 ? -3.553 63.301 -11.277 1.00 52.81 120 ALA A C 1
ATOM 902 O O . ALA A 1 120 ? -4.407 64.127 -10.988 1.00 52.81 120 ALA A O 1
ATOM 903 N N . ARG A 1 121 ? -2.459 63.066 -10.525 1.00 56.81 121 ARG A N 1
ATOM 904 C CA . ARG A 1 121 ? -1.866 63.871 -9.428 1.00 56.81 121 ARG A CA 1
ATOM 905 C C . ARG A 1 121 ? -2.688 64.024 -8.138 1.00 56.81 121 ARG A C 1
ATOM 907 O O . ARG A 1 121 ? -3.235 65.084 -7.880 1.00 56.81 121 ARG A O 1
ATOM 914 N N . MET A 1 122 ? -2.639 63.008 -7.274 1.00 60.38 122 MET A N 1
ATOM 915 C CA . MET A 1 122 ? -2.931 63.195 -5.844 1.00 60.38 122 MET A CA 1
ATOM 916 C C . MET A 1 122 ? -1.670 63.629 -5.095 1.00 60.38 122 MET A C 1
ATOM 918 O O . MET A 1 122 ? -0.591 63.071 -5.317 1.00 60.38 122 MET A O 1
ATOM 922 N N . GLY A 1 123 ? -1.808 64.632 -4.230 1.00 68.56 123 GLY A N 1
ATOM 923 C CA . GLY A 1 123 ? -0.719 65.144 -3.392 1.00 68.56 123 GLY A CA 1
ATOM 924 C C . GLY A 1 123 ? -0.492 64.301 -2.133 1.00 68.56 123 GLY A C 1
ATOM 925 O O . GLY A 1 123 ? -1.373 63.564 -1.692 1.00 68.56 123 GLY A O 1
ATOM 926 N N . THR A 1 124 ? 0.686 64.432 -1.517 1.00 55.94 124 THR A N 1
ATOM 927 C CA . THR A 1 124 ? 1.072 63.690 -0.301 1.00 55.94 124 THR A CA 1
ATOM 928 C C . THR A 1 124 ? 0.077 63.876 0.853 1.00 55.94 124 THR A C 1
ATOM 930 O O . THR A 1 124 ? -0.210 62.921 1.571 1.00 55.94 124 THR A O 1
ATOM 933 N N . ASP A 1 125 ? -0.526 65.060 0.989 1.00 60.88 125 ASP A N 1
ATOM 934 C CA . ASP A 1 125 ? -1.522 65.338 2.033 1.00 60.88 125 ASP A CA 1
ATOM 935 C C . ASP A 1 125 ? -2.850 64.595 1.820 1.00 60.88 125 ASP A C 1
ATOM 937 O O . ASP A 1 125 ? -3.460 64.135 2.786 1.00 60.88 125 ASP A O 1
ATOM 941 N N . GLU A 1 126 ? -3.281 64.390 0.572 1.00 63.53 126 GLU A N 1
ATOM 942 C CA . GLU A 1 126 ? -4.483 63.598 0.268 1.00 63.53 126 GLU A CA 1
ATOM 943 C C . GLU A 1 126 ? -4.261 62.109 0.553 1.00 63.53 126 GLU A C 1
ATOM 945 O O . GLU A 1 126 ? -5.161 61.421 1.040 1.00 63.53 126 GLU A O 1
ATOM 950 N N . ILE A 1 127 ? -3.041 61.616 0.318 1.00 61.50 127 ILE A N 1
ATOM 951 C CA . ILE A 1 127 ? -2.642 60.248 0.670 1.00 61.50 127 ILE A CA 1
ATOM 952 C C . ILE A 1 127 ? -2.649 60.072 2.197 1.00 61.50 127 ILE A C 1
ATOM 954 O O . ILE A 1 127 ? -3.145 59.063 2.698 1.00 61.50 127 ILE A O 1
ATOM 958 N N . MET A 1 128 ? -2.160 61.067 2.942 1.00 67.50 128 MET A N 1
ATOM 959 C CA . MET A 1 128 ? -2.107 61.034 4.409 1.00 67.50 128 MET A CA 1
ATOM 960 C C . MET A 1 128 ? -3.485 61.160 5.078 1.00 67.50 128 MET A C 1
ATOM 962 O O . MET A 1 128 ? -3.675 60.628 6.172 1.00 67.50 128 MET A O 1
ATOM 966 N N . GLN A 1 129 ? -4.459 61.828 4.450 1.00 64.75 129 GLN A N 1
ATOM 967 C CA . GLN A 1 129 ? -5.837 61.869 4.959 1.00 64.75 129 GLN A CA 1
ATOM 968 C C . GLN A 1 129 ? -6.601 60.562 4.706 1.00 64.75 129 GLN A C 1
ATOM 970 O O . GLN A 1 129 ? -7.412 60.154 5.536 1.00 64.75 129 GLN A O 1
ATOM 975 N N . LEU A 1 130 ? -6.316 59.859 3.607 1.00 62.19 130 LEU A N 1
ATOM 976 C CA . LEU A 1 130 ? -6.966 58.583 3.283 1.00 62.19 130 LEU A CA 1
ATOM 977 C C . LEU A 1 130 ? -6.500 57.407 4.150 1.00 62.19 130 LEU A C 1
ATOM 979 O O . LEU A 1 130 ? -7.242 56.437 4.301 1.00 62.19 130 LEU A O 1
ATOM 983 N N . THR A 1 131 ? -5.294 57.480 4.714 1.00 60.16 131 THR A N 1
ATOM 984 C CA . THR A 1 131 ? -4.720 56.433 5.575 1.00 60.16 131 THR A CA 1
ATOM 985 C C . THR A 1 131 ? -5.033 56.616 7.062 1.00 60.16 131 THR A C 1
ATOM 987 O O . THR A 1 131 ? -4.752 55.714 7.847 1.00 60.16 131 THR A O 1
ATOM 990 N N . ARG A 1 132 ? -5.646 57.739 7.473 1.00 57.75 132 ARG A N 1
ATOM 991 C CA . ARG A 1 132 ? -5.865 58.094 8.890 1.00 57.75 132 ARG A CA 1
ATOM 992 C C . ARG A 1 132 ? -7.305 57.887 9.403 1.00 57.75 132 ARG A C 1
ATOM 994 O O . ARG A 1 132 ? -7.715 58.574 10.333 1.00 57.75 132 ARG A O 1
ATOM 1001 N N . GLY A 1 133 ? -8.075 56.957 8.837 1.00 49.00 133 GLY A N 1
ATOM 1002 C CA . GLY A 1 133 ? -9.431 56.633 9.311 1.00 49.00 133 GLY A CA 1
ATOM 1003 C C . GLY A 1 133 ? -9.645 55.135 9.523 1.00 49.00 133 GLY A C 1
ATOM 1004 O O . GLY A 1 133 ? -9.564 54.379 8.555 1.00 49.00 133 GLY A O 1
ATOM 1005 N N . ALA A 1 134 ? -9.894 54.757 10.784 1.00 47.88 134 ALA A N 1
ATOM 1006 C CA . ALA A 1 134 ? -10.400 53.458 11.239 1.00 47.88 134 ALA A CA 1
ATOM 1007 C C . ALA A 1 134 ? -11.889 53.277 10.904 1.00 47.88 134 ALA A C 1
ATOM 1009 O O . ALA A 1 134 ? -12.605 54.305 10.874 1.00 47.88 134 ALA A O 1
#

Secondary structure (DSSP, 8-state):
---PPP-------HHHHHHHHHHHHHTTS-HHHHHHHHHHHHHHHHHHHHH--PPPHHHHHHHHHHHTS-----HHHHHHHHHHHHHHHHHHHHSSPP-SS-PPTT---HHHHTTT--SS---HHHHHHHTS--